Protein AF-A0A3N9MQ56-F1 (afdb_monomer_lite)

Structure (mmCIF, N/CA/C/O backbone):
data_AF-A0A3N9MQ56-F1
#
_entry.id   AF-A0A3N9MQ56-F1
#
loop_
_atom_site.group_PDB
_atom_site.id
_atom_site.type_symbol
_atom_site.label_atom_id
_atom_site.label_alt_id
_atom_site.label_comp_id
_atom_site.label_asym_id
_atom_site.label_entity_id
_atom_site.label_seq_id
_atom_site.pdbx_PDB_ins_code
_atom_site.Cartn_x
_atom_site.Cartn_y
_atom_site.Cartn_z
_atom_site.occupancy
_atom_site.B_iso_or_equiv
_atom_site.auth_seq_id
_atom_site.auth_comp_id
_atom_site.auth_asym_id
_atom_site.auth_atom_id
_atom_site.pdbx_PDB_model_num
ATOM 1 N N . MET A 1 1 ? 16.779 -22.373 -5.590 1.00 57.78 1 MET A N 1
ATOM 2 C CA . MET A 1 1 ? 17.316 -21.461 -6.627 1.00 57.78 1 MET A CA 1
ATOM 3 C C . MET A 1 1 ? 16.232 -20.444 -6.972 1.00 57.78 1 MET A C 1
ATOM 5 O O . MET A 1 1 ? 15.098 -20.862 -7.187 1.00 57.78 1 MET A O 1
ATOM 9 N N . ARG A 1 2 ? 16.512 -19.133 -6.936 1.00 74.00 2 ARG A N 1
ATOM 10 C CA . ARG A 1 2 ? 15.526 -18.114 -7.351 1.00 74.00 2 ARG A CA 1
ATOM 11 C C . ARG A 1 2 ? 15.353 -18.182 -8.873 1.00 74.00 2 ARG A C 1
ATOM 13 O O . ARG A 1 2 ? 16.343 -18.311 -9.580 1.00 74.00 2 ARG A O 1
ATOM 20 N N . ARG A 1 3 ? 14.106 -18.133 -9.361 1.00 90.94 3 ARG A N 1
ATOM 21 C CA . ARG A 1 3 ? 13.782 -18.248 -10.801 1.00 90.94 3 ARG A CA 1
ATOM 22 C C . ARG A 1 3 ? 14.057 -16.969 -11.602 1.00 90.94 3 ARG A C 1
ATOM 24 O O . ARG A 1 3 ? 14.133 -17.041 -12.821 1.00 90.94 3 ARG A O 1
ATOM 31 N N . TYR A 1 4 ? 14.195 -15.826 -10.933 1.00 93.56 4 TYR A N 1
ATOM 32 C CA . TYR A 1 4 ? 14.386 -14.522 -11.567 1.00 93.56 4 TYR A CA 1
ATOM 33 C C . TYR A 1 4 ? 15.726 -13.902 -11.157 1.00 93.56 4 TYR A C 1
ATOM 35 O O . TYR A 1 4 ? 16.111 -14.051 -9.993 1.00 93.56 4 TYR A O 1
ATOM 43 N N . PRO A 1 5 ? 16.406 -13.182 -12.070 1.00 95.31 5 PRO A N 1
ATOM 44 C CA . PRO A 1 5 ? 17.552 -12.347 -11.728 1.00 95.31 5 PRO A CA 1
ATOM 45 C C . PRO A 1 5 ? 17.181 -11.262 -10.710 1.00 95.31 5 PRO A C 1
ATOM 47 O O . PRO A 1 5 ? 16.065 -10.737 -10.737 1.00 95.31 5 PRO A O 1
ATOM 50 N N . ASP A 1 6 ? 18.135 -10.857 -9.869 1.00 93.75 6 ASP A N 1
ATOM 51 C CA . ASP A 1 6 ? 17.878 -9.870 -8.811 1.00 93.75 6 ASP A CA 1
ATOM 52 C C . ASP A 1 6 ? 17.392 -8.522 -9.367 1.00 93.75 6 ASP A C 1
ATOM 54 O O . ASP A 1 6 ? 16.462 -7.936 -8.821 1.00 93.75 6 ASP A O 1
ATOM 58 N N . HIS A 1 7 ? 17.916 -8.064 -10.510 1.00 94.31 7 HIS A N 1
ATOM 59 C CA . HIS A 1 7 ? 17.469 -6.808 -11.128 1.00 94.31 7 HIS A CA 1
ATOM 60 C C . HIS A 1 7 ? 15.988 -6.831 -11.550 1.00 94.31 7 HIS A C 1
ATOM 62 O O . HIS A 1 7 ? 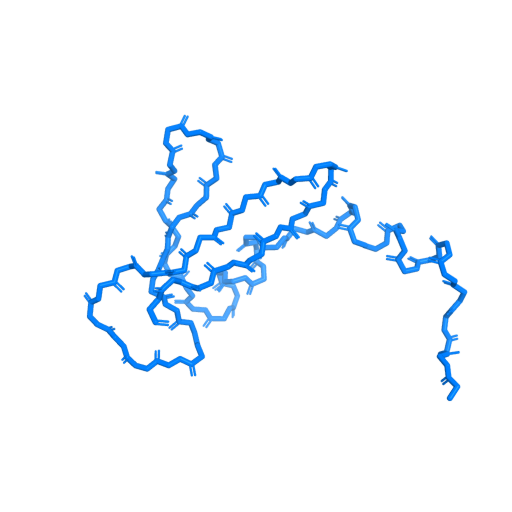15.321 -5.799 -11.512 1.00 94.31 7 HIS A O 1
ATOM 68 N N . VAL A 1 8 ? 15.452 -8.001 -11.921 1.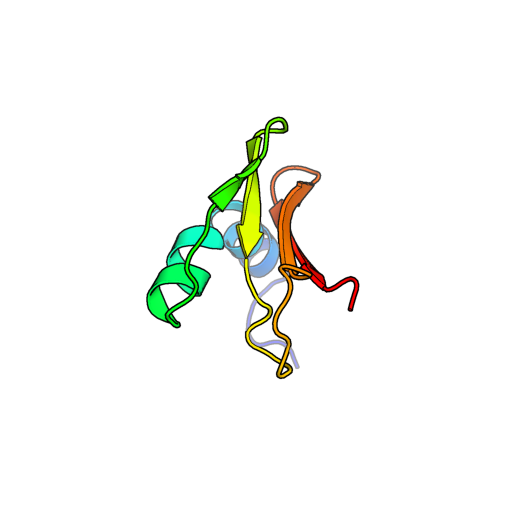00 95.38 8 VAL A N 1
ATOM 69 C CA . VAL A 1 8 ? 14.025 -8.160 -12.248 1.00 95.38 8 VAL A CA 1
ATOM 70 C C . VAL A 1 8 ? 13.187 -8.039 -10.978 1.00 95.38 8 VAL A C 1
ATOM 72 O O . VAL A 1 8 ? 12.164 -7.361 -10.977 1.00 95.38 8 VAL A O 1
ATOM 75 N N . ILE A 1 9 ? 13.639 -8.651 -9.881 1.00 93.38 9 ILE A N 1
ATOM 76 C CA . ILE A 1 9 ? 12.968 -8.568 -8.578 1.00 93.38 9 ILE A CA 1
ATOM 77 C C . ILE A 1 9 ? 12.956 -7.120 -8.077 1.00 93.38 9 ILE A C 1
ATOM 79 O O . ILE A 1 9 ? 11.917 -6.634 -7.633 1.00 93.38 9 ILE A O 1
ATOM 83 N N . GLU A 1 10 ? 14.081 -6.413 -8.181 1.00 93.44 10 GLU A N 1
ATOM 84 C CA . GLU A 1 10 ? 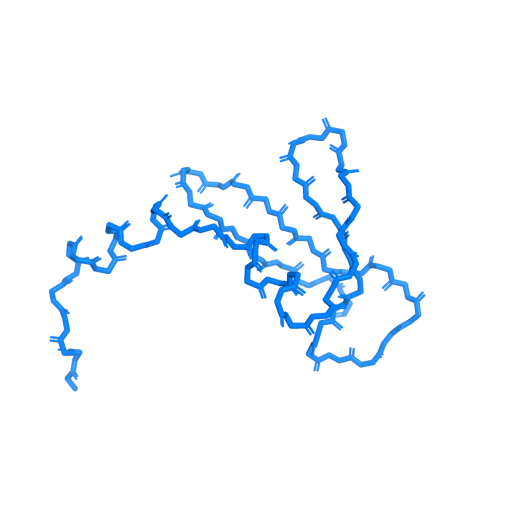14.176 -5.008 -7.778 1.00 93.44 10 GLU A CA 1
ATOM 85 C C . GLU A 1 10 ? 13.284 -4.095 -8.626 1.00 93.44 10 GLU A C 1
ATOM 87 O O . GLU A 1 10 ? 12.656 -3.185 -8.086 1.00 93.44 10 GLU A O 1
ATOM 92 N N . LYS A 1 11 ? 13.153 -4.370 -9.930 1.00 94.56 11 LYS A N 1
ATOM 93 C CA . LYS A 1 11 ? 12.197 -3.667 -10.794 1.00 94.56 11 LYS A CA 1
ATOM 94 C C . LYS A 1 11 ? 10.757 -3.883 -10.320 1.00 94.56 11 LYS A C 1
ATOM 96 O O . LYS A 1 11 ? 10.042 -2.912 -10.093 1.00 94.56 11 LYS A O 1
ATOM 101 N N . ILE A 1 12 ? 10.362 -5.137 -10.083 1.00 94.25 12 ILE A N 1
ATOM 102 C CA . ILE A 1 12 ? 9.013 -5.475 -9.602 1.00 94.25 12 ILE A CA 1
ATOM 103 C C . ILE A 1 12 ? 8.706 -4.750 -8.288 1.00 94.25 12 ILE A C 1
ATOM 105 O O . ILE A 1 12 ? 7.644 -4.153 -8.158 1.00 94.25 12 ILE A O 1
ATOM 109 N N . LYS A 1 13 ? 9.636 -4.747 -7.325 1.00 93.12 13 LYS A N 1
ATOM 110 C CA . LYS A 1 13 ? 9.449 -4.062 -6.032 1.00 93.12 13 LYS A CA 1
ATOM 111 C C . LYS A 1 13 ? 9.182 -2.560 -6.171 1.00 93.12 13 LYS A C 1
ATOM 113 O O . LYS A 1 13 ? 8.456 -2.005 -5.352 1.00 93.12 13 LYS A O 1
ATOM 118 N N . ARG A 1 14 ? 9.785 -1.904 -7.165 1.00 94.25 14 ARG A N 1
ATOM 119 C CA . ARG A 1 14 ? 9.620 -0.461 -7.410 1.00 94.25 14 ARG A CA 1
ATOM 120 C C . ARG A 1 14 ? 8.335 -0.132 -8.164 1.00 94.25 14 ARG A C 1
ATOM 122 O O . ARG A 1 14 ? 7.767 0.930 -7.950 1.00 94.25 14 ARG A O 1
ATOM 129 N N . GLU A 1 15 ? 7.899 -1.026 -9.046 1.00 95.44 15 GLU A N 1
ATOM 130 C CA . GLU A 1 15 ? 6.743 -0.802 -9.925 1.00 95.44 15 GLU A CA 1
ATOM 131 C C . GLU A 1 15 ? 5.417 -1.290 -9.328 1.00 95.44 15 GLU A C 1
ATOM 133 O O . GLU A 1 15 ? 4.349 -0.944 -9.830 1.00 95.44 15 GLU A O 1
ATOM 138 N N . ILE A 1 16 ? 5.460 -2.099 -8.269 1.00 95.38 16 ILE A N 1
ATOM 139 C CA . ILE A 1 16 ? 4.255 -2.667 -7.665 1.00 95.38 16 ILE A CA 1
ATOM 140 C C . ILE A 1 16 ? 3.407 -1.601 -6.963 1.00 95.38 16 ILE A C 1
ATOM 142 O O . ILE A 1 16 ? 3.912 -0.784 -6.197 1.00 95.38 16 ILE A O 1
ATOM 146 N N . ASP A 1 17 ? 2.091 -1.660 -7.155 1.00 95.31 17 ASP A N 1
ATOM 147 C CA . ASP A 1 17 ? 1.122 -0.900 -6.361 1.00 95.31 17 ASP A CA 1
ATOM 148 C C . ASP A 1 17 ? 0.662 -1.760 -5.176 1.00 95.31 17 ASP A C 1
ATOM 150 O O . ASP A 1 17 ? -0.279 -2.555 -5.267 1.00 95.31 17 ASP A O 1
ATOM 154 N N . LEU A 1 18 ? 1.374 -1.646 -4.051 1.00 95.94 18 LEU A N 1
ATOM 155 C CA . LEU A 1 18 ? 1.050 -2.414 -2.850 1.00 95.94 18 LEU A CA 1
ATOM 156 C C . LEU A 1 18 ? -0.335 -2.060 -2.266 1.00 95.94 18 LEU A C 1
ATOM 158 O O . LEU A 1 18 ? -1.071 -2.991 -1.923 1.00 95.94 18 LEU A O 1
ATOM 162 N N . PRO A 1 19 ? -0.752 -0.778 -2.179 1.00 96.75 19 PRO A N 1
ATOM 163 C CA . PRO A 1 19 ? -2.117 -0.421 -1.793 1.00 96.75 19 PRO A CA 1
ATOM 164 C C . PRO A 1 19 ? -3.202 -1.111 -2.628 1.00 96.75 19 PRO A C 1
ATOM 166 O O . PRO A 1 19 ? -4.187 -1.595 -2.064 1.00 96.75 19 PRO A O 1
ATOM 169 N N . ALA A 1 20 ? -3.042 -1.199 -3.952 1.00 97.00 20 ALA A N 1
ATOM 170 C CA . ALA A 1 20 ? -4.001 -1.900 -4.808 1.00 97.00 20 ALA A CA 1
ATOM 171 C C . ALA A 1 20 ? -4.122 -3.390 -4.450 1.00 97.00 20 ALA A C 1
ATOM 173 O O . ALA A 1 20 ? -5.235 -3.917 -4.386 1.00 97.00 20 ALA A O 1
ATOM 174 N N . LEU A 1 21 ? -3.008 -4.059 -4.136 1.00 96.12 21 LEU A N 1
ATOM 175 C CA . LEU A 1 21 ? -3.018 -5.463 -3.708 1.00 96.12 21 LEU A CA 1
ATOM 176 C C . LEU A 1 21 ? -3.736 -5.661 -2.370 1.00 96.12 21 LEU A C 1
ATOM 178 O O . LEU A 1 21 ? -4.501 -6.613 -2.223 1.00 96.12 21 LEU A O 1
ATOM 182 N N . PHE A 1 22 ? -3.536 -4.754 -1.413 1.00 97.12 22 PHE A N 1
ATOM 183 C CA . PHE A 1 22 ? -4.244 -4.794 -0.131 1.00 97.12 22 PHE A CA 1
ATOM 184 C C . PHE A 1 22 ? -5.753 -4.595 -0.314 1.00 97.12 22 PHE A C 1
ATOM 186 O O . PHE A 1 22 ? -6.542 -5.367 0.234 1.00 97.12 22 PHE A O 1
ATOM 193 N N . ARG A 1 23 ? -6.170 -3.631 -1.148 1.00 97.31 23 ARG A N 1
ATOM 194 C CA . ARG A 1 23 ? -7.591 -3.432 -1.493 1.00 97.31 23 ARG A CA 1
ATOM 195 C C . ARG A 1 23 ? -8.195 -4.670 -2.154 1.00 97.31 23 ARG A C 1
ATOM 197 O O . ARG A 1 23 ? -9.290 -5.080 -1.784 1.00 97.31 23 ARG A O 1
ATOM 204 N N . ALA A 1 24 ? -7.468 -5.312 -3.070 1.00 97.50 24 ALA A N 1
ATOM 205 C CA . ALA A 1 24 ? -7.908 -6.550 -3.719 1.00 97.50 24 ALA A CA 1
ATOM 206 C C . ALA A 1 24 ? -8.075 -7.727 -2.738 1.00 97.50 24 ALA A C 1
ATOM 208 O O . ALA A 1 24 ? -8.784 -8.687 -3.037 1.00 97.50 24 ALA A O 1
ATOM 209 N N . LYS A 1 25 ? -7.444 -7.662 -1.559 1.00 96.38 25 LYS A N 1
ATOM 210 C CA . LYS A 1 25 ? -7.616 -8.619 -0.456 1.00 96.38 25 LYS A CA 1
ATOM 211 C C . LYS A 1 25 ? -8.664 -8.193 0.576 1.00 96.38 25 LYS A C 1
ATOM 213 O O . LYS A 1 25 ? -8.812 -8.867 1.588 1.00 96.38 25 LYS A O 1
ATOM 218 N N . GLY A 1 26 ? -9.407 -7.119 0.310 1.00 95.62 26 GLY A N 1
ATOM 219 C CA . GLY A 1 26 ? -10.487 -6.634 1.169 1.00 95.62 26 GLY A CA 1
ATOM 220 C C . GLY A 1 26 ? -10.049 -5.637 2.241 1.00 95.62 26 GLY A C 1
ATOM 221 O O . GLY A 1 26 ? -10.858 -5.286 3.096 1.00 95.62 26 GLY A O 1
ATOM 222 N N . ALA A 1 27 ? -8.801 -5.152 2.217 1.00 96.00 27 ALA A N 1
ATOM 223 C CA . ALA A 1 27 ? -8.367 -4.134 3.167 1.00 96.00 27 ALA A CA 1
ATOM 224 C C . ALA A 1 27 ? -9.036 -2.784 2.876 1.00 96.00 27 ALA A C 1
ATOM 226 O O . ALA A 1 27 ? -8.976 -2.263 1.757 1.00 96.00 27 ALA A O 1
ATOM 227 N N . VAL A 1 28 ? -9.596 -2.173 3.918 1.00 95.94 28 VAL A N 1
ATOM 228 C CA . VAL A 1 28 ? -10.063 -0.785 3.883 1.00 95.94 28 VAL A CA 1
ATOM 229 C C . VAL A 1 28 ? -8.889 0.118 4.253 1.00 95.94 28 VAL A C 1
ATOM 231 O O . VAL A 1 28 ? -8.500 0.200 5.416 1.00 95.94 28 VAL A O 1
ATOM 234 N N . LEU A 1 29 ? -8.293 0.760 3.247 1.00 97.12 29 LEU A N 1
ATOM 235 C CA . LEU A 1 29 ? -7.135 1.639 3.420 1.00 97.12 29 LEU A CA 1
ATOM 236 C C . LEU A 1 29 ? -7.566 3.076 3.708 1.00 97.12 29 LEU A C 1
ATOM 238 O O . LEU A 1 29 ? -8.308 3.669 2.923 1.00 97.12 29 LEU A O 1
ATOM 242 N N . LYS A 1 30 ? -7.014 3.668 4.765 1.00 96.69 30 LYS A N 1
ATOM 243 C CA . LYS A 1 30 ? -7.169 5.087 5.090 1.00 96.69 30 LYS A CA 1
ATOM 244 C C . LYS A 1 30 ? -5.858 5.825 4.846 1.00 96.69 30 LYS A C 1
ATOM 246 O O . LYS A 1 30 ? -4.799 5.345 5.233 1.00 96.69 30 LYS A O 1
ATOM 251 N N . SER A 1 31 ? -5.907 6.976 4.181 1.00 96.38 31 SER A N 1
ATOM 252 C CA . SER A 1 31 ? -4.719 7.798 3.928 1.00 96.38 31 SER A CA 1
ATOM 253 C C . SER A 1 31 ? -4.179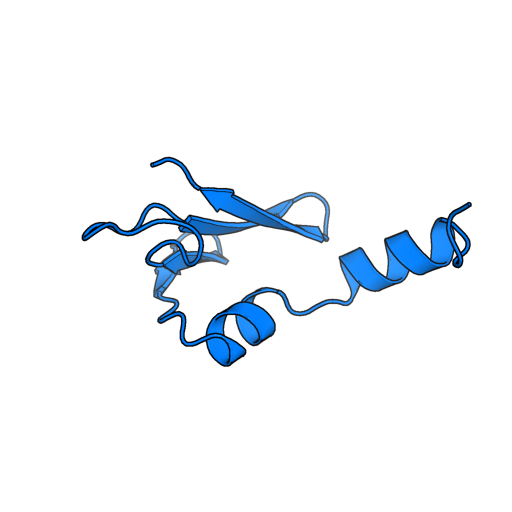 8.412 5.220 1.00 96.38 31 SER A C 1
ATOM 255 O O . SER A 1 31 ? -4.946 8.892 6.054 1.00 96.38 31 SER A O 1
ATOM 257 N N . THR A 1 32 ? -2.858 8.465 5.343 1.00 93.75 32 THR A N 1
ATOM 258 C CA . THR A 1 32 ? -2.145 9.132 6.439 1.00 93.75 32 THR A CA 1
ATOM 259 C C . THR A 1 32 ? -1.609 10.488 5.977 1.00 93.75 32 THR A C 1
ATOM 261 O O . THR A 1 32 ? -1.382 10.697 4.785 1.00 93.75 32 THR A O 1
ATOM 264 N N . HIS A 1 33 ? -1.335 11.401 6.913 1.00 89.25 33 HIS A N 1
ATOM 265 C CA . HIS A 1 3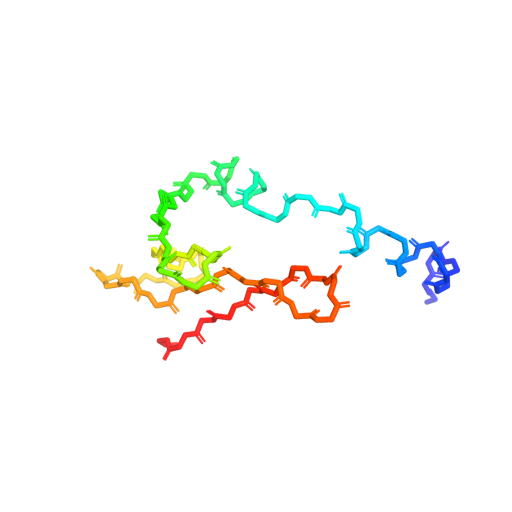3 ? -0.770 12.723 6.599 1.00 89.25 33 HIS A CA 1
ATOM 266 C C . HIS A 1 33 ? 0.582 12.662 5.865 1.00 89.25 33 HIS A C 1
ATOM 268 O O . HIS A 1 33 ? 0.913 13.571 5.113 1.00 89.25 33 HIS A O 1
ATOM 274 N N . ASN A 1 34 ? 1.333 11.568 6.025 1.00 85.88 34 ASN A N 1
ATOM 275 C CA . ASN A 1 34 ? 2.673 11.401 5.454 1.00 85.88 34 ASN A CA 1
ATOM 276 C C . ASN A 1 34 ? 2.663 10.682 4.091 1.00 85.88 34 ASN A C 1
ATOM 278 O O . ASN A 1 34 ? 3.674 10.104 3.697 1.00 85.88 34 ASN A O 1
ATOM 282 N N . GLY A 1 35 ? 1.522 10.649 3.392 1.00 86.44 35 GLY A N 1
ATOM 283 C CA . GLY A 1 35 ? 1.418 10.054 2.053 1.00 86.44 35 GLY A CA 1
ATOM 284 C C . GLY A 1 35 ? 1.414 8.520 2.017 1.00 86.44 35 GLY A C 1
ATOM 285 O O . GLY A 1 35 ? 1.616 7.933 0.957 1.00 86.44 35 GLY A O 1
ATOM 286 N N . GLY A 1 36 ? 1.195 7.859 3.158 1.00 95.31 36 GLY A N 1
ATOM 287 C CA . GLY A 1 36 ? 0.993 6.408 3.255 1.00 95.31 36 GLY A CA 1
ATOM 288 C C . GLY A 1 36 ? -0.456 6.028 3.562 1.00 95.31 36 GLY A C 1
ATOM 289 O O . GLY A 1 36 ? -1.338 6.888 3.591 1.00 95.31 36 GLY A O 1
ATOM 290 N N . PHE A 1 37 ? -0.683 4.758 3.884 1.00 97.62 37 PHE A N 1
ATOM 291 C CA . PHE A 1 37 ? -1.980 4.226 4.295 1.00 97.62 37 PHE A CA 1
ATOM 292 C C . PHE A 1 37 ? -1.894 3.476 5.625 1.00 97.62 37 PHE A C 1
ATOM 294 O O . PHE A 1 37 ? -0.852 2.918 5.965 1.00 97.62 37 PHE A O 1
ATOM 301 N N . GLU A 1 38 ? -3.006 3.438 6.346 1.00 96.81 38 GLU A N 1
ATOM 302 C CA . GLU A 1 38 ? -3.231 2.605 7.527 1.00 96.81 38 GLU A CA 1
ATOM 303 C C . GLU A 1 38 ? -4.474 1.726 7.320 1.00 96.81 38 GLU A C 1
ATOM 305 O O . GLU A 1 38 ? -5.429 2.142 6.653 1.00 96.81 38 GLU A O 1
ATOM 310 N N . CYS A 1 39 ? -4.462 0.506 7.859 1.00 96.12 39 CYS A N 1
ATOM 311 C CA . CYS A 1 39 ? -5.611 -0.402 7.867 1.00 96.12 39 CYS A CA 1
ATOM 312 C C . CYS A 1 39 ? -5.521 -1.435 9.002 1.00 96.12 39 CYS A C 1
ATOM 314 O O . CYS A 1 39 ? -4.510 -1.530 9.700 1.00 96.12 39 CYS A O 1
ATOM 316 N N . LEU A 1 40 ? -6.580 -2.231 9.169 1.00 96.81 40 LEU A N 1
ATOM 317 C CA . LEU A 1 40 ? -6.499 -3.479 9.932 1.00 96.81 40 LEU A CA 1
ATOM 318 C C . LEU A 1 40 ? -5.534 -4.439 9.227 1.00 96.81 40 LEU A C 1
ATOM 320 O O . LEU A 1 40 ? -5.491 -4.502 7.992 1.00 96.81 40 LEU A O 1
ATOM 324 N N . CYS A 1 41 ? -4.748 -5.176 9.995 1.00 95.25 41 CYS A N 1
ATOM 325 C CA . CYS A 1 41 ? -3.837 -6.166 9.458 1.00 95.25 41 CYS A CA 1
ATOM 326 C C . CYS A 1 41 ? -4.601 -7.372 8.892 1.00 95.25 41 CYS A C 1
ATOM 328 O O . CYS A 1 41 ? -5.565 -7.866 9.467 1.00 95.25 41 CYS A O 1
ATOM 330 N N . LEU A 1 42 ? -4.144 -7.858 7.736 1.00 93.75 42 LEU A N 1
ATOM 331 C CA . LEU A 1 42 ? -4.735 -9.007 7.041 1.00 93.75 42 LEU A CA 1
ATOM 332 C C . LEU A 1 42 ? -4.228 -10.362 7.564 1.00 93.75 42 LEU A C 1
ATOM 334 O O . LEU A 1 42 ? -4.700 -11.403 7.114 1.00 93.75 42 LEU A O 1
ATOM 338 N N . PHE A 1 43 ? -3.236 -10.360 8.458 1.00 93.50 43 PHE A N 1
ATOM 339 C CA . PHE A 1 43 ? -2.523 -11.566 8.895 1.00 93.50 43 PHE A CA 1
ATOM 340 C C . PHE A 1 43 ? -2.894 -12.023 10.309 1.00 93.50 43 PHE A C 1
ATOM 342 O O . PHE A 1 43 ? -2.647 -13.175 10.656 1.00 93.50 43 PHE A O 1
ATOM 349 N N . HIS A 1 44 ? -3.504 -11.151 11.110 1.00 92.00 44 HIS A N 1
ATOM 350 C CA . HIS A 1 44 ? -4.002 -11.471 12.446 1.00 92.00 44 HIS A CA 1
ATOM 351 C C . HIS A 1 44 ? -5.314 -10.738 12.720 1.00 92.00 44 HIS A C 1
ATOM 353 O O . HIS A 1 44 ? -5.637 -9.758 12.052 1.00 92.00 44 HIS A O 1
ATOM 359 N N . GLN A 1 45 ? -6.105 -11.250 13.660 1.00 89.75 45 GLN A N 1
ATOM 360 C CA . GLN A 1 45 ? -7.366 -10.616 14.030 1.00 89.75 45 GLN A CA 1
ATOM 361 C C . GLN A 1 45 ? -7.119 -9.511 15.050 1.00 89.75 45 GLN A C 1
ATOM 363 O O . GLN A 1 45 ? -6.579 -9.757 16.124 1.00 89.75 45 GLN A O 1
ATOM 368 N N . GLU A 1 46 ? -7.576 -8.308 14.728 1.00 90.31 46 GLU A N 1
ATOM 369 C CA . GLU A 1 46 ? -7.502 -7.145 15.601 1.00 90.31 46 GLU A CA 1
ATOM 370 C C . GLU A 1 46 ? -8.642 -6.170 15.293 1.00 90.31 46 GLU A C 1
ATOM 372 O O . GLU A 1 46 ? -9.192 -6.158 14.191 1.00 90.31 46 GLU A O 1
ATOM 377 N N . ASN A 1 47 ? -8.976 -5.323 16.267 1.00 90.44 47 ASN A N 1
ATOM 378 C CA . ASN A 1 47 ? -10.028 -4.308 16.130 1.00 90.44 47 ASN A CA 1
ATOM 379 C C . ASN A 1 47 ? -9.470 -2.896 15.897 1.00 90.44 47 ASN A C 1
ATOM 381 O O . ASN A 1 47 ? -10.228 -1.937 15.761 1.00 90.44 47 ASN A O 1
ATOM 385 N N . THR A 1 48 ? -8.146 -2.752 15.880 1.00 92.81 48 THR A N 1
ATOM 386 C CA . THR A 1 48 ? -7.438 -1.477 15.742 1.00 92.81 48 THR A CA 1
ATOM 387 C C . THR A 1 48 ? -6.535 -1.517 14.525 1.00 92.81 48 THR A C 1
ATOM 389 O O . THR A 1 48 ? -5.967 -2.557 14.217 1.00 92.81 48 THR A O 1
ATOM 392 N N . ALA A 1 49 ? -6.380 -0.395 13.824 1.00 93.00 49 ALA A N 1
ATOM 393 C CA . ALA A 1 49 ? -5.477 -0.333 12.680 1.00 93.00 49 ALA A CA 1
ATOM 394 C C . ALA A 1 49 ? -4.018 -0.442 13.150 1.00 93.00 49 ALA A C 1
ATOM 396 O O . ALA A 1 49 ? -3.493 0.514 13.719 1.00 93.00 49 ALA A O 1
ATOM 397 N N . SER A 1 50 ? -3.366 -1.583 12.911 1.00 95.88 50 SER A N 1
ATOM 398 C CA . SER A 1 50 ? -1.935 -1.757 13.198 1.00 95.88 50 SER A CA 1
ATOM 399 C C . SER A 1 50 ? -1.081 -2.005 11.956 1.00 95.88 50 SER A C 1
ATOM 401 O O . SER A 1 50 ? 0.145 -2.034 12.059 1.00 95.88 50 SER A O 1
ATOM 403 N N . MET A 1 51 ? -1.690 -2.122 10.771 1.00 97.25 51 MET A N 1
ATOM 404 C CA . MET A 1 51 ? -0.970 -2.237 9.507 1.00 97.25 51 MET A CA 1
ATOM 405 C C . MET A 1 51 ? -0.758 -0.865 8.873 1.00 97.25 51 MET A C 1
ATOM 407 O O . MET A 1 51 ? -1.707 -0.116 8.635 1.00 97.25 51 MET A O 1
ATOM 411 N N . LYS A 1 52 ? 0.493 -0.567 8.521 1.00 96.75 52 LYS A N 1
ATOM 412 C CA . LYS A 1 52 ? 0.897 0.639 7.799 1.00 96.75 52 LYS A CA 1
ATOM 413 C C . LYS A 1 52 ? 1.537 0.281 6.469 1.00 96.75 52 LYS A C 1
ATOM 415 O O . LYS A 1 52 ? 2.405 -0.587 6.406 1.00 96.75 52 LYS A O 1
ATOM 420 N N . LEU A 1 53 ? 1.138 1.003 5.426 1.00 97.12 53 LEU A N 1
ATOM 421 C CA . LEU A 1 53 ? 1.725 0.945 4.093 1.00 97.12 53 LEU A CA 1
ATOM 422 C C . LEU A 1 53 ? 2.385 2.286 3.780 1.00 97.12 53 LEU A C 1
ATOM 424 O O . LEU A 1 53 ? 1.723 3.324 3.786 1.00 97.12 53 LEU A O 1
ATOM 428 N N . ASN A 1 54 ? 3.677 2.295 3.484 1.00 96.19 54 ASN A N 1
ATOM 429 C CA . ASN A 1 54 ? 4.388 3.520 3.127 1.00 96.19 54 ASN A CA 1
ATOM 430 C C . ASN A 1 54 ? 5.532 3.244 2.160 1.00 96.19 54 ASN A C 1
ATOM 432 O O . ASN A 1 54 ? 6.072 2.144 2.114 1.00 96.19 54 ASN A O 1
ATOM 436 N N . VAL A 1 55 ? 5.923 4.264 1.403 1.00 95.25 55 VAL A N 1
ATOM 437 C CA . VAL A 1 55 ? 7.081 4.174 0.516 1.00 95.25 55 VAL A CA 1
ATOM 438 C C . VAL A 1 55 ? 8.352 4.474 1.309 1.00 95.25 55 VAL A C 1
ATOM 440 O O . VAL A 1 55 ? 8.434 5.484 2.007 1.00 95.25 55 VAL A O 1
ATOM 443 N N . VAL A 1 56 ? 9.354 3.603 1.192 1.00 93.69 56 VAL A N 1
ATOM 444 C CA . VAL A 1 56 ? 10.707 3.784 1.731 1.00 93.69 56 VAL A CA 1
ATOM 445 C C . VAL A 1 56 ? 11.693 3.500 0.604 1.00 93.69 56 VAL A C 1
ATOM 447 O O . VAL A 1 56 ? 11.637 2.443 -0.018 1.00 93.69 56 VAL A O 1
ATOM 450 N N . ASN A 1 57 ? 12.578 4.452 0.297 1.00 93.06 57 ASN A N 1
ATOM 451 C CA . ASN A 1 57 ? 13.570 4.332 -0.784 1.00 93.06 57 ASN A CA 1
ATOM 452 C C . ASN A 1 57 ? 12.973 3.970 -2.165 1.00 93.06 57 ASN A C 1
ATOM 454 O O . ASN A 1 57 ? 13.601 3.285 -2.977 1.00 93.06 57 ASN A O 1
ATOM 458 N N . GLY A 1 58 ? 11.751 4.443 -2.439 1.00 91.69 58 GLY A N 1
ATOM 459 C CA . GLY A 1 58 ? 11.037 4.184 -3.693 1.00 91.69 58 GLY A CA 1
ATOM 460 C C . GLY A 1 58 ? 10.422 2.785 -3.795 1.00 91.69 58 GLY A C 1
ATOM 461 O O . GLY A 1 58 ? 10.123 2.343 -4.898 1.00 91.69 58 GLY A O 1
ATOM 462 N N . ILE A 1 59 ? 10.269 2.081 -2.671 1.00 94.94 59 ILE A N 1
ATOM 463 C CA . ILE A 1 59 ? 9.636 0.763 -2.591 1.00 94.94 59 ILE A CA 1
ATOM 464 C C . ILE A 1 59 ? 8.519 0.826 -1.555 1.00 94.94 59 ILE A C 1
ATOM 466 O O . ILE A 1 59 ? 8.678 1.430 -0.493 1.00 94.94 59 ILE A O 1
ATOM 470 N N . TRP A 1 60 ? 7.389 0.192 -1.847 1.00 95.69 60 TRP A N 1
ATOM 471 C CA . TRP A 1 60 ? 6.334 0.023 -0.858 1.00 95.69 60 TRP A CA 1
ATOM 472 C C . TRP A 1 60 ? 6.744 -0.953 0.244 1.00 95.69 60 TRP A C 1
ATOM 474 O 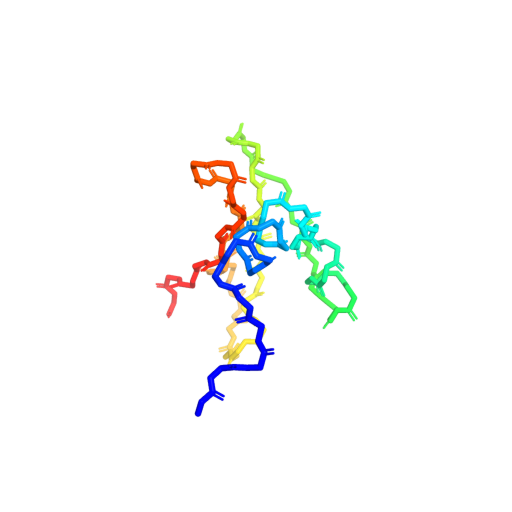O . TRP A 1 60 ? 7.160 -2.079 -0.020 1.00 95.69 60 TRP A O 1
ATOM 484 N N . MET A 1 61 ? 6.548 -0.531 1.486 1.00 95.06 61 MET A N 1
ATOM 485 C CA . MET A 1 61 ? 6.725 -1.332 2.686 1.00 95.06 61 MET A CA 1
ATOM 486 C C . MET A 1 61 ? 5.369 -1.534 3.355 1.00 95.06 61 MET A C 1
ATOM 488 O O . MET A 1 61 ? 4.578 -0.595 3.445 1.00 95.06 61 MET A O 1
ATOM 492 N N . ALA A 1 62 ? 5.126 -2.751 3.835 1.00 95.25 62 ALA A N 1
ATOM 493 C CA . ALA A 1 62 ? 4.037 -3.067 4.749 1.00 95.25 62 ALA A CA 1
ATOM 494 C C . ALA A 1 62 ? 4.635 -3.428 6.108 1.00 95.25 62 ALA A C 1
ATOM 496 O O . ALA A 1 62 ? 5.562 -4.236 6.176 1.00 95.25 62 ALA A O 1
ATOM 497 N N . HIS A 1 63 ? 4.114 -2.833 7.176 1.00 95.25 63 HIS A N 1
ATOM 498 C CA . HIS A 1 63 ? 4.556 -3.110 8.535 1.00 95.25 63 HIS A CA 1
ATOM 499 C C . HIS A 1 63 ? 3.359 -3.179 9.482 1.00 95.25 63 HIS A C 1
ATOM 501 O O . HIS A 1 63 ? 2.548 -2.255 9.519 1.00 95.25 63 HIS A O 1
ATOM 507 N N . CYS A 1 64 ? 3.277 -4.264 10.248 1.00 95.62 64 CYS A N 1
ATOM 508 C CA . CYS A 1 64 ? 2.307 -4.450 11.321 1.00 95.62 64 CYS A CA 1
ATOM 509 C C . CYS A 1 64 ? 2.974 -4.123 12.662 1.00 95.62 64 CYS A C 1
ATOM 511 O O . CYS A 1 64 ? 4.080 -4.598 12.908 1.00 95.62 64 CYS A O 1
ATOM 513 N N . PHE A 1 65 ? 2.339 -3.300 13.498 1.00 91.81 65 PHE A N 1
ATOM 514 C CA . PHE A 1 65 ? 2.847 -2.932 14.833 1.00 91.81 65 PHE A CA 1
ATOM 515 C C . PHE A 1 65 ? 2.120 -3.634 15.989 1.00 91.81 65 PHE A C 1
ATOM 517 O O . PHE A 1 65 ? 2.496 -3.419 17.140 1.00 91.81 65 PHE A O 1
ATOM 524 N N . GLY A 1 66 ? 1.057 -4.385 15.684 1.00 82.56 66 GLY A N 1
ATOM 525 C CA . GLY A 1 66 ? 0.302 -5.193 16.641 1.00 82.56 66 GLY A CA 1
ATOM 526 C C . GLY A 1 66 ? 0.867 -6.591 16.807 1.00 82.56 66 GLY A C 1
ATOM 527 O O . GLY A 1 66 ? 1.613 -7.032 15.900 1.00 82.56 66 GLY A O 1
#

pLDDT: mean 93.45, std 5.82, range [57.78, 97.62]

Radius of gyration: 13.39 Å; chains: 1; bounding box: 28×34×29 Å

Sequence (66 aa):
MRRYPDHVIEKIKREIDLPALFRAKGAVLKSTHNGGFECLCLFHQENTASMKLNVVNGIWMAHCFG

Foldseek 3Di:
DDPDDPVVVVVCQLPDDVVVVCVVVVWDWDADPVGWTWTPDPPDDDPDTQWIWDDDPNGIDIDGPD

Secondary structure (DSSP, 8-state):
--SS-HHHHHHHHHH--HHHHHHHTT---EE-TTS-EEE--SSS--SS--EEEEEETTEEEEEE--